Protein AF-A0A438D9S9-F1 (afdb_monomer_lite)

InterPro domains:
  IPR039271 Kiwellin-like [PF24300] (1-44)
  IPR039271 Kiwellin-like [PTHR33191] (1-44)

Secondary structure (DSSP, 8-state):
--SSGGGTTPPPPPTTEEEE-HHHHHHTT--GGGTT-EEEEETTTTEEEEEEE---

Structure (mmCIF, N/CA/C/O backbone):
data_AF-A0A438D9S9-F1
#
_entry.id   AF-A0A438D9S9-F1
#
loop_
_atom_site.group_PDB
_atom_site.id
_atom_site.type_symbol
_atom_site.label_atom_id
_atom_site.label_alt_id
_atom_site.label_comp_id
_atom_site.label_asym_id
_atom_site.label_entity_id
_atom_site.label_seq_id
_atom_site.pdbx_PDB_ins_code
_atom_site.Cartn_x
_atom_site.Cartn_y
_atom_site.Cartn_z
_atom_site.occupancy
_atom_site.B_iso_or_equiv
_atom_site.auth_seq_id
_atom_site.auth_comp_id
_atom_site.auth_asym_id
_atom_site.auth_atom_id
_atom_site.pdbx_PDB_model_num
ATOM 1 N N . MET A 1 1 ? 16.863 0.632 -0.592 1.00 76.25 1 MET A N 1
ATOM 2 C CA . MET A 1 1 ? 17.647 0.190 -1.764 1.00 76.25 1 MET A CA 1
ATOM 3 C C . MET A 1 1 ? 16.659 -0.252 -2.827 1.00 76.25 1 MET A C 1
ATOM 5 O O . MET A 1 1 ? 15.517 -0.514 -2.472 1.00 76.25 1 MET A O 1
ATOM 9 N N . GLY A 1 2 ? 17.036 -0.175 -4.095 1.00 87.00 2 GLY A N 1
ATOM 10 C CA . GLY A 1 2 ? 16.140 -0.319 -5.239 1.00 87.00 2 GLY A CA 1
ATOM 11 C C . GLY A 1 2 ? 16.857 0.122 -6.511 1.00 87.00 2 GLY A C 1
ATOM 12 O O . GLY A 1 2 ? 17.937 0.713 -6.438 1.00 87.00 2 GLY A O 1
ATOM 13 N N . CYS A 1 3 ? 16.250 -0.147 -7.662 1.00 91.06 3 CYS A N 1
ATOM 14 C CA . CYS A 1 3 ? 16.852 0.039 -8.985 1.00 91.06 3 CYS A CA 1
ATOM 15 C C . CYS A 1 3 ? 18.136 -0.789 -9.198 1.00 91.06 3 CYS A C 1
ATOM 17 O O . CYS A 1 3 ? 19.023 -0.383 -9.948 1.00 91.06 3 CYS A O 1
ATOM 19 N N . ASP A 1 4 ? 18.244 -1.939 -8.539 1.00 94.12 4 ASP A N 1
ATOM 20 C CA . ASP A 1 4 ? 19.366 -2.867 -8.653 1.00 94.12 4 ASP A CA 1
ATOM 21 C C . ASP A 1 4 ? 18.854 -4.295 -8.919 1.00 94.12 4 ASP A C 1
ATOM 23 O O . ASP A 1 4 ? 17.647 -4.542 -8.917 1.00 94.12 4 ASP A O 1
ATOM 27 N N . GLY A 1 5 ? 19.769 -5.224 -9.203 1.00 94.00 5 GLY A N 1
ATOM 28 C CA . GLY A 1 5 ? 19.410 -6.596 -9.571 1.00 94.00 5 GLY A CA 1
ATOM 29 C C . GLY A 1 5 ? 18.805 -7.422 -8.433 1.00 94.00 5 GLY A C 1
ATOM 30 O O . GLY A 1 5 ? 18.062 -8.352 -8.714 1.00 94.00 5 GLY A O 1
ATOM 31 N N . ASP A 1 6 ? 19.073 -7.074 -7.172 1.00 92.81 6 ASP A N 1
ATOM 32 C CA . ASP A 1 6 ? 18.512 -7.788 -6.016 1.00 92.81 6 ASP A CA 1
ATOM 33 C C . ASP A 1 6 ? 17.037 -7.420 -5.785 1.00 92.81 6 ASP A C 1
ATOM 35 O O . ASP A 1 6 ? 16.300 -8.165 -5.141 1.00 92.81 6 ASP A O 1
ATOM 39 N N . HIS A 1 7 ? 16.603 -6.274 -6.317 1.00 86.75 7 HIS A N 1
ATOM 40 C CA . HIS A 1 7 ? 15.236 -5.762 -6.217 1.00 86.75 7 HIS A CA 1
ATOM 41 C C . HIS A 1 7 ? 14.520 -5.756 -7.580 1.00 86.75 7 HIS A C 1
ATOM 43 O O . HIS A 1 7 ? 13.636 -4.928 -7.796 1.00 86.75 7 HIS A O 1
ATOM 49 N N . ASP A 1 8 ? 14.931 -6.608 -8.529 1.00 88.75 8 ASP A N 1
ATOM 50 C CA . ASP A 1 8 ? 14.363 -6.711 -9.888 1.00 88.75 8 ASP A CA 1
ATOM 51 C C . ASP A 1 8 ? 14.248 -5.364 -10.627 1.00 88.75 8 ASP A C 1
ATOM 53 O O . ASP A 1 8 ? 13.330 -5.125 -11.414 1.00 88.75 8 ASP A O 1
ATOM 57 N N . TYR A 1 9 ? 15.181 -4.448 -10.356 1.00 89.44 9 TYR A N 1
ATOM 58 C CA . TYR A 1 9 ? 15.178 -3.071 -10.853 1.00 89.44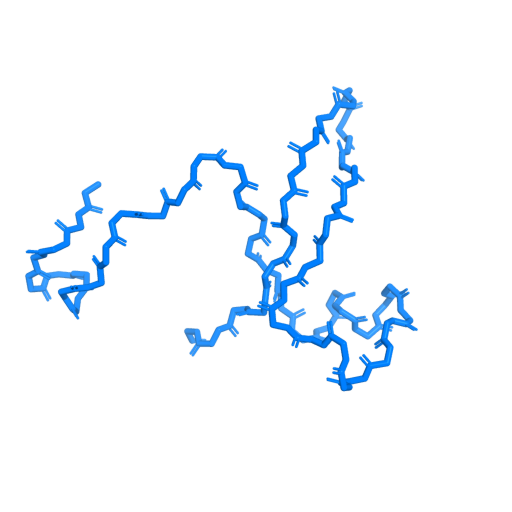 9 TYR A CA 1
ATOM 59 C C . TYR A 1 9 ? 13.919 -2.259 -10.501 1.00 89.44 9 TYR A C 1
ATOM 61 O O . TYR A 1 9 ? 13.701 -1.185 -11.069 1.00 89.44 9 TYR A O 1
ATOM 69 N N . GLN A 1 10 ? 13.119 -2.717 -9.536 1.00 86.06 10 GLN A N 1
ATOM 70 C CA . GLN A 1 10 ? 11.988 -1.963 -9.014 1.00 86.06 10 GLN A CA 1
ATOM 71 C C . GLN A 1 10 ? 12.487 -0.707 -8.287 1.00 86.06 10 GLN A C 1
ATOM 73 O O . GLN A 1 10 ? 13.525 -0.746 -7.612 1.00 86.06 10 GLN A O 1
ATOM 78 N N . PRO A 1 11 ? 11.777 0.428 -8.403 1.00 87.75 11 PRO A N 1
ATOM 79 C CA . PRO A 1 11 ? 12.139 1.627 -7.669 1.00 87.75 11 PRO A CA 1
ATOM 80 C C . PRO A 1 11 ? 12.037 1.386 -6.156 1.00 87.75 11 PRO A C 1
ATOM 82 O O . PRO A 1 11 ? 11.247 0.551 -5.712 1.00 87.75 11 PRO A O 1
ATOM 85 N N . PRO A 1 12 ? 12.791 2.135 -5.334 1.00 89.25 12 PRO A N 1
ATOM 86 C CA . PRO A 1 12 ? 12.605 2.106 -3.892 1.00 89.25 12 PRO A CA 1
ATOM 87 C C . PRO A 1 12 ? 11.138 2.353 -3.527 1.00 89.25 12 PRO A C 1
ATOM 89 O O . PRO A 1 12 ? 10.515 3.285 -4.039 1.00 89.25 12 PRO A O 1
ATOM 92 N N . CYS A 1 13 ? 10.605 1.540 -2.616 1.00 88.19 13 CYS A N 1
ATOM 93 C CA . CYS A 1 13 ? 9.247 1.717 -2.117 1.00 88.19 13 CYS A CA 1
ATOM 94 C C . CYS A 1 13 ? 9.096 3.094 -1.448 1.00 88.19 13 CYS A C 1
ATOM 96 O O . CYS A 1 13 ? 9.996 3.558 -0.737 1.00 88.19 13 CYS A O 1
ATOM 98 N N . ALA A 1 14 ? 7.960 3.754 -1.678 1.00 88.94 14 ALA A N 1
ATOM 99 C CA . ALA A 1 14 ? 7.667 5.016 -1.017 1.00 88.94 14 ALA A CA 1
ATOM 100 C C . ALA A 1 14 ? 7.479 4.801 0.496 1.00 88.94 14 ALA A C 1
ATOM 102 O O . ALA A 1 14 ? 7.010 3.764 0.961 1.00 88.94 14 ALA A O 1
ATOM 103 N N . ASN A 1 15 ? 7.859 5.803 1.288 1.00 90.19 15 ASN A N 1
ATOM 104 C CA . ASN A 1 15 ? 7.898 5.714 2.753 1.00 90.19 15 ASN A CA 1
ATOM 105 C C . ASN A 1 15 ? 6.514 5.666 3.424 1.00 90.19 15 ASN A C 1
ATOM 107 O O . ASN A 1 15 ? 6.427 5.482 4.636 1.00 90.19 15 ASN A O 1
ATOM 111 N N . ASN A 1 16 ? 5.449 5.868 2.657 1.00 90.56 16 ASN A N 1
ATOM 112 C CA . ASN A 1 16 ? 4.064 5.898 3.103 1.00 90.56 16 ASN A CA 1
ATOM 113 C C . ASN A 1 16 ? 3.239 4.749 2.505 1.00 90.56 16 ASN A C 1
ATOM 115 O O . ASN A 1 16 ? 2.025 4.886 2.399 1.00 90.56 16 ASN A O 1
ATOM 119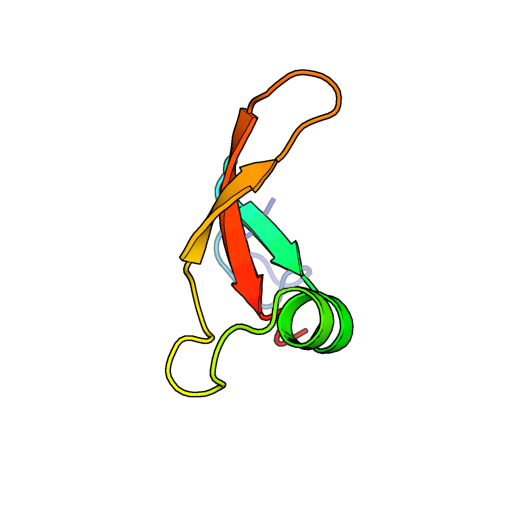 N N . ILE A 1 17 ? 3.869 3.642 2.103 1.00 91.00 17 ILE A N 1
ATOM 120 C CA . ILE A 1 17 ? 3.176 2.460 1.578 1.00 91.00 17 ILE A CA 1
ATOM 121 C C . ILE A 1 17 ? 2.998 1.409 2.672 1.00 91.00 17 ILE A C 1
ATOM 123 O O . ILE A 1 17 ? 3.944 1.045 3.370 1.00 91.00 17 ILE A O 1
ATOM 127 N N . VAL A 1 18 ? 1.778 0.892 2.784 1.00 90.81 18 VAL A N 1
ATOM 128 C CA . VAL A 1 18 ? 1.462 -0.338 3.509 1.00 90.81 18 VAL A CA 1
ATOM 129 C C . VAL A 1 18 ? 1.197 -1.413 2.465 1.00 90.81 18 VAL A C 1
ATOM 131 O O . VAL A 1 18 ? 0.151 -1.421 1.818 1.00 90.81 18 VAL A O 1
ATOM 134 N N . ASP A 1 19 ? 2.159 -2.312 2.284 1.00 91.38 19 ASP A N 1
ATOM 135 C CA . ASP A 1 19 ? 2.004 -3.417 1.346 1.00 91.38 19 ASP A CA 1
ATOM 136 C C . ASP A 1 19 ? 1.150 -4.530 1.970 1.00 91.38 19 ASP A C 1
ATOM 138 O O . ASP A 1 19 ? 1.493 -5.086 3.019 1.00 91.38 19 ASP A O 1
ATOM 142 N N . ALA A 1 20 ? -0.009 -4.813 1.374 1.00 91.19 20 ALA A N 1
ATOM 143 C CA . ALA A 1 20 ? -1.028 -5.658 1.976 1.00 91.19 20 ALA A CA 1
ATOM 144 C C . ALA A 1 20 ? -1.405 -6.847 1.093 1.00 91.19 20 ALA A C 1
ATOM 146 O O . ALA A 1 20 ? -1.627 -6.743 -0.115 1.00 91.19 20 ALA A O 1
ATOM 147 N N . SER A 1 21 ? -1.560 -8.006 1.735 1.00 91.88 21 SER A N 1
ATOM 148 C CA . SER A 1 21 ? -1.982 -9.229 1.057 1.00 91.88 21 SER A CA 1
ATOM 149 C C . SER A 1 21 ? -3.444 -9.160 0.609 1.00 91.88 21 SER A C 1
ATOM 151 O O . SER A 1 21 ? -4.277 -8.469 1.204 1.00 91.88 21 SER A O 1
ATOM 153 N N . ARG A 1 22 ? -3.811 -9.993 -0.374 1.00 90.81 22 ARG A N 1
ATOM 154 C CA . ARG A 1 22 ? -5.210 -10.154 -0.819 1.00 90.81 22 ARG A CA 1
ATOM 155 C C . ARG A 1 22 ? -6.183 -10.463 0.327 1.00 90.81 22 ARG A C 1
ATOM 157 O O . ARG A 1 22 ? -7.366 -10.158 0.217 1.00 90.81 22 ARG A O 1
ATOM 164 N N . ALA A 1 23 ? -5.717 -11.100 1.403 1.00 92.75 23 ALA A N 1
ATOM 165 C CA . ALA A 1 23 ? -6.545 -11.393 2.570 1.00 92.75 23 ALA A CA 1
ATOM 166 C C . ALA A 1 23 ? -6.907 -10.121 3.354 1.00 92.75 23 ALA A C 1
ATOM 168 O O . ALA A 1 23 ? -8.064 -9.967 3.737 1.00 92.75 23 ALA A O 1
ATOM 169 N N . VAL A 1 24 ? -5.957 -9.195 3.530 1.00 93.19 24 VAL A N 1
ATOM 170 C CA . VAL A 1 24 ? -6.196 -7.898 4.188 1.00 93.19 24 VAL A CA 1
ATOM 171 C C . VAL A 1 24 ? -7.201 -7.078 3.385 1.00 93.19 24 VAL A C 1
ATOM 173 O O . VAL A 1 24 ? -8.185 -6.605 3.943 1.00 93.19 24 VAL A O 1
ATOM 176 N N . TRP A 1 25 ? -7.027 -6.994 2.066 1.00 94.00 25 TRP A N 1
ATOM 177 C CA . TRP A 1 25 ? -7.965 -6.289 1.189 1.00 94.00 25 TRP A CA 1
ATOM 178 C C . TRP A 1 25 ? -9.391 -6.856 1.251 1.00 94.00 25 TRP A C 1
ATOM 180 O O . TRP A 1 25 ? -10.358 -6.099 1.336 1.00 94.00 25 TRP A O 1
ATOM 190 N N . LYS A 1 26 ? -9.533 -8.189 1.286 1.00 93.25 26 LYS A N 1
ATOM 191 C CA . LYS A 1 26 ? -10.838 -8.841 1.496 1.00 93.25 26 LYS A CA 1
ATOM 192 C C . LYS A 1 26 ? -11.426 -8.530 2.874 1.00 93.25 26 LYS A C 1
ATOM 194 O O . LYS A 1 26 ? -12.628 -8.307 2.967 1.00 93.25 26 LYS A O 1
ATOM 199 N N . ALA A 1 27 ? -10.605 -8.503 3.924 1.00 95.31 27 ALA A N 1
ATOM 200 C CA . ALA A 1 27 ? -11.048 -8.183 5.281 1.00 95.31 27 ALA A CA 1
ATOM 201 C C . ALA A 1 27 ? -11.495 -6.717 5.428 1.00 95.31 27 ALA A C 1
ATOM 203 O O . ALA A 1 27 ? -12.432 -6.442 6.171 1.00 95.31 27 ALA A O 1
ATOM 204 N N . LEU A 1 28 ? -10.877 -5.795 4.682 1.00 93.81 28 LEU A N 1
ATOM 205 C CA . LEU A 1 28 ? -11.308 -4.396 4.591 1.00 93.81 28 LEU A CA 1
ATOM 206 C C . LEU A 1 28 ? -12.622 -4.218 3.811 1.00 93.81 28 LEU A C 1
ATOM 208 O O . LEU A 1 28 ? -13.204 -3.138 3.844 1.00 93.81 28 LEU A O 1
ATOM 212 N N . GLY A 1 29 ? -13.096 -5.253 3.107 1.00 95.50 29 GLY A N 1
ATOM 213 C CA . GLY A 1 29 ? -14.340 -5.203 2.339 1.00 95.50 29 GLY A CA 1
ATOM 214 C C . GLY A 1 29 ? -14.276 -4.299 1.106 1.00 95.50 29 GLY A C 1
ATOM 215 O O . GLY A 1 29 ? -15.320 -3.907 0.589 1.00 95.50 29 GLY A O 1
ATOM 216 N N . VAL A 1 30 ? -13.073 -3.960 0.631 1.00 94.94 30 VAL A N 1
ATOM 217 C CA . VAL A 1 30 ? -12.893 -3.096 -0.540 1.00 94.94 30 VAL A CA 1
ATOM 218 C C . VAL A 1 30 ? -13.189 -3.896 -1.818 1.00 94.94 30 VAL A C 1
ATOM 220 O O . VAL A 1 30 ? -12.592 -4.965 -2.008 1.00 94.94 30 VAL A O 1
ATOM 223 N N . PRO A 1 31 ? -14.087 -3.413 -2.700 1.00 94.31 31 PRO A N 1
ATOM 224 C CA . PRO A 1 31 ? -14.360 -4.029 -3.996 1.00 94.31 31 PRO A CA 1
ATOM 225 C C . PRO A 1 31 ? -13.090 -4.220 -4.836 1.00 94.31 31 PRO A C 1
ATOM 227 O O . PRO A 1 31 ? -12.201 -3.375 -4.826 1.00 94.31 31 PRO A O 1
ATOM 230 N N . HIS A 1 32 ? -12.989 -5.342 -5.554 1.00 92.50 32 HIS A N 1
ATOM 231 C CA . HIS A 1 32 ? -11.766 -5.723 -6.277 1.00 92.50 32 HIS A CA 1
ATOM 232 C C . HIS A 1 32 ? -11.362 -4.727 -7.375 1.00 92.50 32 HIS A C 1
ATOM 234 O O . HIS A 1 32 ? -10.185 -4.578 -7.672 1.00 92.50 32 HIS A O 1
ATOM 240 N N . ASP A 1 33 ? -12.323 -4.023 -7.966 1.00 93.69 33 ASP A N 1
ATOM 241 C CA . ASP A 1 33 ? -12.106 -2.962 -8.956 1.00 93.69 33 ASP A CA 1
ATOM 242 C C . ASP A 1 33 ? -11.454 -1.697 -8.370 1.00 93.69 33 ASP A C 1
ATOM 244 O O . ASP A 1 33 ? -11.012 -0.833 -9.122 1.00 93.69 33 ASP A O 1
ATOM 248 N N . GLN A 1 34 ? -11.365 -1.598 -7.041 1.00 90.88 34 GLN A N 1
ATOM 249 C CA . GLN A 1 34 ? -10.696 -0.513 -6.314 1.00 90.88 34 GLN A CA 1
ATOM 250 C C . GLN A 1 34 ? -9.346 -0.948 -5.727 1.00 90.88 34 GLN A C 1
ATOM 252 O O . GLN A 1 34 ? -8.741 -0.233 -4.927 1.00 90.88 34 GLN A O 1
ATOM 257 N N . TRP A 1 35 ? -8.882 -2.148 -6.072 1.00 92.19 35 TRP A N 1
ATOM 258 C CA . TRP A 1 35 ? -7.581 -2.646 -5.652 1.00 92.19 35 TRP A CA 1
ATOM 259 C C . TRP A 1 35 ? -6.470 -2.038 -6.513 1.00 92.19 35 TRP A C 1
ATOM 261 O O . TRP A 1 35 ? -6.687 -1.674 -7.665 1.00 92.19 35 TRP A O 1
ATOM 271 N N . GLY A 1 36 ? -5.267 -1.943 -5.946 1.00 87.31 36 GLY A N 1
ATOM 272 C CA . GLY A 1 36 ? -4.095 -1.370 -6.615 1.00 87.31 36 GLY A CA 1
ATOM 273 C C . GLY A 1 36 ? -3.600 -0.064 -5.998 1.00 87.31 36 GLY A C 1
ATOM 274 O O . GLY A 1 36 ? -2.531 0.389 -6.360 1.00 87.31 36 GLY A O 1
ATOM 275 N N . GLY A 1 37 ? -4.325 0.519 -5.042 1.00 90.75 37 GLY A N 1
ATOM 276 C CA . GLY A 1 37 ? -3.859 1.668 -4.266 1.00 90.75 37 GLY A CA 1
ATOM 277 C C . GLY A 1 37 ? -5.020 2.405 -3.612 1.00 90.75 37 GLY A C 1
ATOM 278 O O . GLY A 1 37 ? -5.919 2.868 -4.308 1.00 90.75 37 GLY A O 1
ATOM 279 N N . LEU A 1 38 ? -5.016 2.516 -2.285 1.00 93.00 38 LEU A N 1
ATOM 280 C CA . LEU A 1 38 ? -6.066 3.217 -1.545 1.00 93.00 38 LEU A CA 1
ATOM 281 C C . LEU A 1 38 ? -5.461 4.028 -0.396 1.00 93.00 38 LEU A C 1
ATOM 283 O O . LEU A 1 38 ? -4.664 3.509 0.381 1.00 93.00 38 LEU A O 1
ATOM 287 N N . ASP A 1 39 ? -5.854 5.293 -0.263 1.00 93.94 39 ASP A N 1
ATOM 288 C CA . ASP A 1 39 ? -5.466 6.107 0.890 1.00 93.94 39 ASP A CA 1
ATOM 289 C C . ASP A 1 39 ? -6.105 5.548 2.164 1.00 93.94 39 ASP A C 1
ATOM 291 O O . ASP A 1 39 ? -7.326 5.401 2.266 1.00 93.94 39 ASP A O 1
ATOM 295 N N . ILE A 1 40 ? -5.274 5.250 3.158 1.00 92.00 40 ILE A N 1
ATOM 296 C CA . ILE A 1 40 ? -5.697 4.713 4.444 1.00 92.00 40 ILE A CA 1
ATOM 297 C C . ILE A 1 40 ? -5.103 5.499 5.606 1.00 92.00 40 ILE A C 1
ATOM 299 O O . ILE A 1 40 ? -4.078 6.177 5.535 1.00 92.00 40 ILE A O 1
ATOM 303 N N . THR A 1 41 ? -5.753 5.347 6.747 1.00 91.44 41 THR A N 1
ATOM 304 C CA . THR A 1 41 ? -5.147 5.651 8.036 1.00 91.44 41 THR A CA 1
ATOM 305 C C . THR A 1 41 ? -4.914 4.333 8.744 1.00 91.44 41 THR A C 1
ATOM 307 O O . THR A 1 41 ? -5.842 3.537 8.884 1.00 91.44 41 THR A O 1
ATOM 310 N N . TRP A 1 42 ? -3.691 4.102 9.203 1.00 86.25 42 TRP A N 1
ATOM 311 C CA . TRP A 1 42 ? -3.360 2.945 10.025 1.00 86.25 42 TRP A CA 1
ATOM 312 C C . TRP A 1 42 ? -2.776 3.423 11.343 1.00 86.25 42 TRP A C 1
ATOM 314 O O . TRP A 1 42 ? -2.235 4.523 11.452 1.00 86.25 42 TRP A O 1
ATOM 324 N N . THR A 1 43 ? -2.962 2.649 12.399 1.00 83.31 43 THR A N 1
ATOM 325 C CA . THR A 1 43 ? -2.599 3.103 13.735 1.00 83.31 43 THR A CA 1
ATOM 326 C C . THR A 1 43 ? -2.073 1.935 14.544 1.00 83.31 43 THR A C 1
ATOM 328 O O . THR A 1 43 ? -2.774 0.942 14.670 1.00 83.31 43 THR A O 1
ATOM 331 N N . GLU A 1 44 ? -0.932 2.123 15.194 1.00 70.12 44 GLU A N 1
ATOM 332 C CA . GLU A 1 44 ? -0.859 1.888 16.646 1.00 70.12 44 GLU A CA 1
ATOM 333 C C . GLU A 1 44 ? -1.124 3.234 17.365 1.00 70.12 44 GLU A C 1
ATOM 335 O O . GLU A 1 44 ? -1.938 3.321 18.278 1.00 70.12 44 GLU A O 1
ATOM 340 N N . ALA A 1 45 ? -0.553 4.332 16.834 1.00 56.84 45 ALA A N 1
ATOM 341 C CA . ALA A 1 45 ? -0.884 5.736 17.108 1.00 56.84 45 ALA A CA 1
ATOM 342 C C . ALA A 1 45 ? -0.894 6.542 15.780 1.00 56.84 45 ALA A C 1
ATOM 344 O O . ALA A 1 45 ? 0.127 7.050 15.350 1.00 56.84 45 ALA A O 1
ATOM 345 N N . LYS A 1 46 ? -2.041 6.560 15.091 1.00 71.00 46 LYS A N 1
ATOM 346 C CA . LYS A 1 46 ? -2.424 7.243 13.824 1.00 71.00 46 LYS A CA 1
ATOM 347 C C . LYS A 1 46 ? -1.320 7.772 12.879 1.00 71.00 46 LYS A C 1
ATOM 349 O O . LYS A 1 46 ? -0.834 8.885 13.052 1.00 71.00 46 LYS A O 1
ATOM 354 N N . PHE A 1 47 ? -1.096 7.055 11.774 1.00 78.38 47 PHE A N 1
ATOM 355 C CA . PHE A 1 47 ? -0.311 7.464 10.602 1.00 78.38 47 PHE A CA 1
ATOM 356 C C . PHE A 1 47 ? -1.152 7.381 9.312 1.00 78.38 47 PHE A C 1
ATOM 358 O O . PHE A 1 47 ? -1.984 6.486 9.157 1.00 78.38 47 PHE A O 1
ATOM 365 N N . HIS A 1 48 ? -0.934 8.304 8.370 1.00 85.50 48 HIS A N 1
ATOM 366 C CA . HIS A 1 48 ? -1.522 8.244 7.023 1.00 85.50 48 HIS A CA 1
ATOM 367 C C . HIS A 1 48 ? -0.583 7.499 6.071 1.00 85.50 48 HIS A C 1
ATOM 369 O O . HIS A 1 48 ? 0.619 7.770 6.052 1.00 85.50 48 HIS A O 1
ATOM 375 N N . ALA A 1 49 ? -1.134 6.574 5.291 1.00 88.44 49 ALA A N 1
ATOM 376 C CA . ALA A 1 49 ? -0.397 5.758 4.333 1.00 88.44 49 ALA A CA 1
ATOM 377 C C . ALA A 1 49 ? -1.303 5.364 3.159 1.00 88.44 49 ALA A C 1
ATOM 379 O O . ALA A 1 49 ? -2.512 5.549 3.218 1.00 88.44 49 ALA A O 1
ATOM 380 N N . VAL A 1 50 ? -0.730 4.787 2.111 1.00 86.88 50 VAL A N 1
ATOM 381 C CA . VAL A 1 50 ? -1.464 4.172 1.005 1.00 86.88 50 VAL A CA 1
ATOM 382 C C . VAL A 1 50 ? -1.344 2.662 1.149 1.00 86.88 50 VAL A C 1
ATOM 384 O O . VAL A 1 50 ? -0.231 2.144 1.240 1.00 86.88 50 VAL A O 1
ATOM 387 N N . ILE A 1 51 ? -2.467 1.948 1.176 1.00 90.62 51 ILE A N 1
ATOM 388 C CA . ILE A 1 51 ? -2.461 0.489 1.099 1.00 90.62 51 ILE A CA 1
ATOM 389 C C . ILE A 1 51 ? -2.322 0.073 -0.363 1.00 90.62 51 ILE A C 1
ATOM 391 O O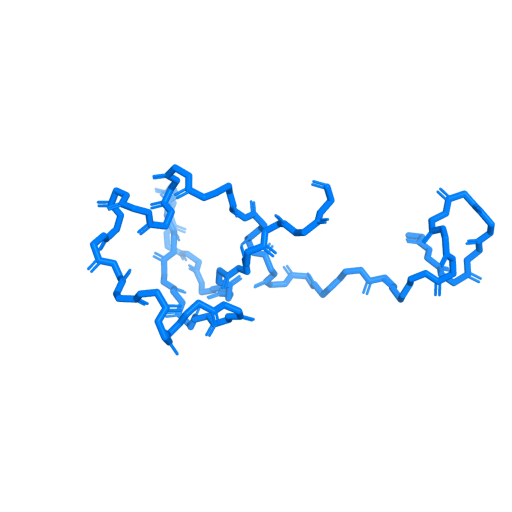 . ILE A 1 51 ? -3.062 0.558 -1.221 1.00 90.62 51 ILE A O 1
ATOM 395 N N . TYR A 1 52 ? -1.372 -0.811 -0.647 1.00 87.50 52 TYR A N 1
ATOM 396 C CA . TYR A 1 52 ? -1.154 -1.381 -1.976 1.00 87.50 52 TYR A CA 1
ATOM 397 C C . TYR A 1 52 ? -1.418 -2.885 -1.955 1.00 87.50 52 TYR A C 1
ATOM 399 O O . TYR A 1 52 ? -1.341 -3.535 -0.909 1.00 87.50 52 TYR A O 1
ATOM 407 N N . VAL A 1 53 ? -1.815 -3.439 -3.101 1.00 79.06 53 VAL A N 1
ATOM 408 C CA . VAL A 1 53 ? -1.863 -4.895 -3.256 1.00 79.06 53 VAL A CA 1
ATOM 409 C C . VAL A 1 53 ? -0.444 -5.362 -3.508 1.00 79.06 53 VAL A C 1
ATOM 411 O O . VAL A 1 53 ? 0.157 -4.957 -4.499 1.00 79.06 53 VAL A O 1
ATOM 414 N N . SER A 1 54 ? 0.053 -6.234 -2.636 1.00 71.00 54 SER A N 1
ATOM 415 C CA . SER A 1 54 ? 1.324 -6.910 -2.873 1.00 71.00 54 SER A CA 1
ATOM 416 C C . SER A 1 54 ? 1.156 -7.834 -4.076 1.00 71.00 54 SER A C 1
ATOM 418 O O . SER A 1 54 ? 0.420 -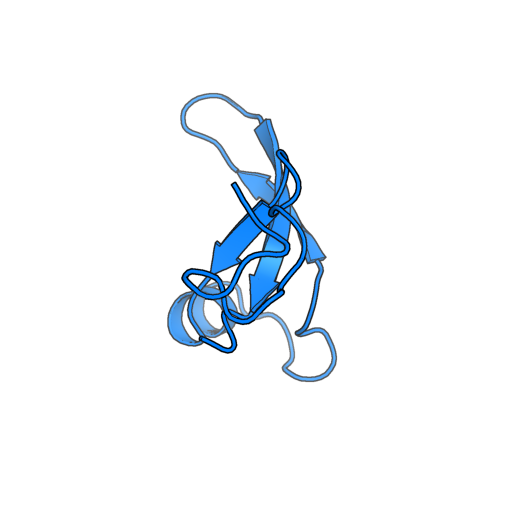8.826 -4.000 1.00 71.00 54 SER A O 1
ATOM 420 N N . GLU A 1 55 ? 1.769 -7.470 -5.203 1.00 60.66 55 GLU A N 1
ATOM 421 C CA . GLU A 1 55 ? 1.908 -8.342 -6.378 1.00 60.66 55 GLU A CA 1
ATOM 422 C C . GLU A 1 55 ? 3.214 -9.157 -6.357 1.00 60.66 55 GLU A C 1
ATOM 424 O O . GLU A 1 55 ? 3.491 -9.867 -7.322 1.00 60.66 55 GLU A O 1
ATOM 429 N N . CYS A 1 56 ? 3.982 -9.094 -5.261 1.00 51.94 56 CYS A N 1
ATOM 430 C CA . CYS A 1 56 ? 5.111 -9.994 -5.015 1.00 51.94 56 CYS A CA 1
ATOM 431 C C . CYS A 1 56 ? 4.666 -11.457 -4.840 1.00 51.94 56 CYS A C 1
ATOM 433 O O . CYS A 1 56 ? 3.624 -11.716 -4.186 1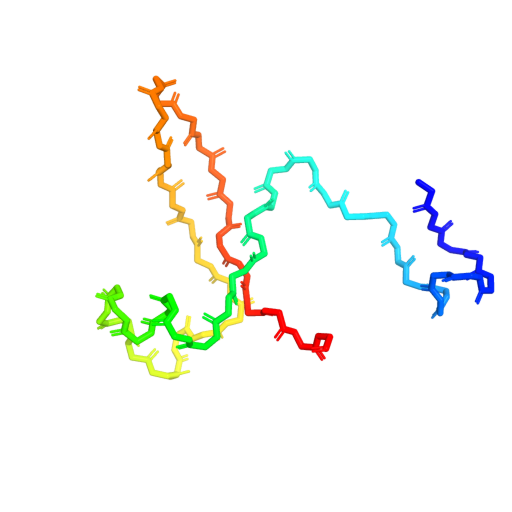.00 51.94 56 CYS A O 1
#

Organism: Vitis vinifera (NCBI:txid29760)

pLDDT: mean 87.15, std 9.39, range [51.94, 95.5]

Foldseek 3Di:
DACDVVNVHHHPDDPQEDEDEPVVCVVVVDDPVPAAWDWDWDDVPTDTHIYHHPPD

Sequence (56 aa):
MGCDGDHDYQPPCANNIVDASRAVWKALGVPHDQWGGLDITWTEAKFHAVIYVSEC

Radius of gyration: 12.81 Å; chains: 1; bounding box: 34×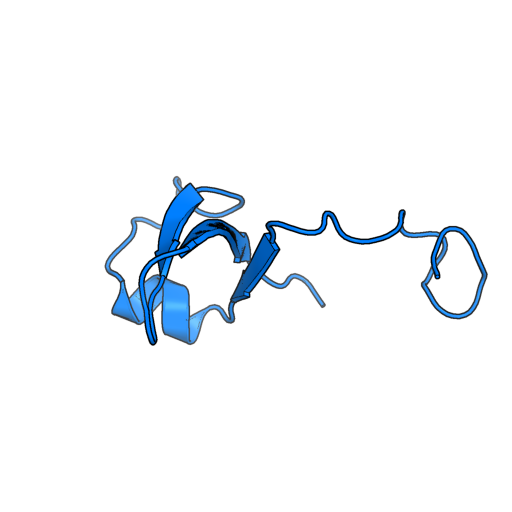20×28 Å